Protein AF-A0A833U6E4-F1 (afdb_monomer)

Structure (mmCIF, N/CA/C/O backbone):
data_AF-A0A833U6E4-F1
#
_entry.id   AF-A0A833U6E4-F1
#
loop_
_atom_site.group_PDB
_atom_site.id
_atom_site.type_symbol
_atom_site.label_atom_id
_atom_site.label_alt_id
_atom_site.label_comp_id
_atom_site.label_asym_id
_atom_site.label_entity_id
_atom_site.label_seq_id
_atom_site.pdbx_PDB_ins_code
_atom_site.Cartn_x
_atom_site.Cartn_y
_atom_site.Cartn_z
_atom_site.occupancy
_atom_site.B_iso_or_equiv
_atom_site.auth_seq_id
_atom_site.auth_comp_id
_atom_site.auth_asym_id
_atom_site.auth_atom_id
_atom_site.pdbx_PDB_model_num
ATOM 1 N N . ARG A 1 1 ? 1.118 -4.358 -11.316 1.00 73.12 1 ARG A N 1
ATOM 2 C CA . ARG A 1 1 ? 1.622 -5.542 -12.058 1.00 73.12 1 ARG A CA 1
ATOM 3 C C . ARG A 1 1 ? 2.694 -5.065 -13.036 1.00 73.12 1 ARG A C 1
ATOM 5 O O . ARG A 1 1 ? 2.634 -3.906 -13.411 1.00 73.12 1 ARG A O 1
ATOM 12 N N . TYR A 1 2 ? 3.667 -5.895 -13.422 1.00 75.19 2 TYR A N 1
ATOM 13 C CA . TYR A 1 2 ? 4.813 -5.447 -14.240 1.00 75.19 2 TYR A CA 1
ATOM 14 C C . TYR A 1 2 ? 4.608 -5.545 -15.765 1.00 75.19 2 TYR A C 1
ATOM 16 O O . TYR A 1 2 ? 5.511 -5.176 -16.508 1.00 75.19 2 TYR A O 1
ATOM 24 N N . GLY A 1 3 ? 3.441 -6.004 -16.230 1.00 82.06 3 GLY A N 1
ATOM 25 C CA . GLY A 1 3 ? 3.120 -6.061 -17.658 1.00 82.06 3 GLY A CA 1
ATOM 26 C C . GLY A 1 3 ? 4.053 -6.984 -18.435 1.00 82.06 3 GLY A C 1
ATOM 27 O O . GLY A 1 3 ? 4.364 -8.082 -17.972 1.00 82.06 3 GLY A O 1
ATOM 28 N N . GLU A 1 4 ? 4.541 -6.511 -19.581 1.00 79.31 4 GLU A N 1
ATOM 29 C CA . GLU A 1 4 ? 5.473 -7.247 -20.454 1.00 79.31 4 GLU A CA 1
ATOM 30 C C . GLU A 1 4 ? 6.833 -7.536 -19.809 1.00 79.31 4 GLU A C 1
ATOM 32 O O . GLU A 1 4 ? 7.569 -8.404 -20.271 1.00 79.31 4 GLU A O 1
ATOM 37 N N . LEU A 1 5 ? 7.167 -6.853 -18.710 1.00 74.19 5 LEU A N 1
ATOM 38 C CA . LEU A 1 5 ? 8.418 -7.080 -17.985 1.00 74.19 5 LEU A CA 1
ATOM 39 C C . LEU A 1 5 ? 8.358 -8.309 -17.064 1.00 74.19 5 LEU A C 1
ATOM 41 O O . LEU A 1 5 ? 9.348 -8.663 -16.420 1.00 74.19 5 LEU A O 1
ATOM 45 N N . GLN A 1 6 ? 7.195 -8.955 -16.945 1.00 77.06 6 GLN A N 1
ATOM 46 C CA . GLN A 1 6 ? 7.030 -10.120 -16.090 1.00 77.06 6 GLN A CA 1
ATOM 47 C C . GLN A 1 6 ? 7.835 -11.315 -16.622 1.00 77.06 6 GLN A C 1
ATOM 49 O O . GLN A 1 6 ? 7.624 -11.786 -17.732 1.00 77.06 6 GLN A O 1
ATOM 54 N N . GLY A 1 7 ?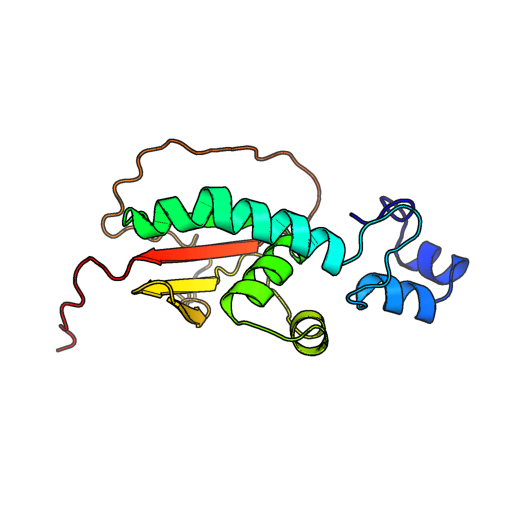 8.737 -11.842 -15.790 1.00 76.12 7 GLY A N 1
ATOM 55 C CA . GLY A 1 7 ? 9.553 -13.017 -16.119 1.00 76.12 7 GLY A CA 1
ATOM 56 C C . GLY A 1 7 ? 10.880 -12.707 -16.818 1.00 76.12 7 GLY A C 1
ATOM 57 O O . GLY A 1 7 ? 11.700 -13.611 -16.941 1.00 76.12 7 GLY A O 1
ATOM 58 N N . LEU A 1 8 ? 11.130 -11.452 -17.203 1.00 76.81 8 LEU A N 1
ATOM 59 C CA . LEU A 1 8 ? 12.409 -11.037 -17.780 1.00 76.81 8 LEU A CA 1
ATOM 60 C C . LEU A 1 8 ? 13.492 -10.862 -16.708 1.00 76.81 8 LEU A C 1
ATOM 62 O O . LEU A 1 8 ? 13.220 -10.462 -15.568 1.00 76.81 8 LEU A O 1
ATOM 66 N N . ASN A 1 9 ? 14.749 -11.125 -17.078 1.00 81.38 9 ASN A N 1
ATOM 67 C CA . ASN A 1 9 ? 15.877 -10.812 -16.212 1.00 81.38 9 ASN A CA 1
ATOM 68 C C . ASN A 1 9 ? 16.047 -9.285 -16.114 1.00 81.38 9 ASN A C 1
ATOM 70 O O . ASN A 1 9 ? 15.916 -8.551 -17.096 1.00 81.38 9 ASN A O 1
ATOM 74 N N . LYS A 1 10 ? 16.373 -8.797 -14.913 1.00 75.19 10 LYS A N 1
ATOM 75 C CA . LYS A 1 10 ? 16.614 -7.373 -14.643 1.00 75.19 10 LYS A CA 1
ATOM 76 C C . LYS A 1 10 ? 17.727 -6.796 -15.521 1.00 75.19 10 LYS A C 1
ATOM 78 O O . LYS A 1 10 ? 17.603 -5.651 -15.942 1.00 75.19 10 LYS A O 1
ATOM 83 N N . GLN A 1 11 ? 18.782 -7.571 -15.772 1.00 79.19 11 GLN A N 1
ATOM 84 C CA . GLN A 1 11 ? 19.912 -7.135 -16.587 1.00 79.19 11 GLN A CA 1
ATOM 85 C C . GLN A 1 11 ? 19.502 -7.021 -18.057 1.00 79.19 11 GLN A C 1
ATOM 87 O O . GLN A 1 11 ? 19.617 -5.948 -18.629 1.00 79.19 11 GLN A O 1
ATOM 92 N N . GLU A 1 12 ? 18.878 -8.064 -18.610 1.00 79.25 12 GLU A N 1
ATOM 93 C CA . GLU A 1 12 ? 18.373 -8.070 -19.993 1.00 79.25 12 GLU A CA 1
ATOM 94 C C . GLU A 1 12 ? 17.370 -6.940 -20.253 1.00 79.25 12 GLU A C 1
ATOM 96 O O . GLU A 1 12 ? 17.378 -6.308 -21.307 1.00 79.25 12 GLU A O 1
ATOM 101 N N . THR A 1 13 ? 16.512 -6.654 -19.272 1.00 81.12 13 THR A N 1
ATOM 102 C CA . THR A 1 13 ? 15.539 -5.561 -19.364 1.00 81.12 13 THR A CA 1
ATOM 103 C C . THR A 1 13 ? 16.237 -4.200 -19.392 1.00 81.12 13 THR A C 1
ATOM 105 O O . THR A 1 13 ? 15.858 -3.330 -20.173 1.00 81.12 13 THR A O 1
ATOM 108 N N . ALA A 1 14 ? 17.273 -4.011 -18.570 1.00 83.75 14 ALA A N 1
ATOM 109 C CA . ALA A 1 14 ? 18.058 -2.780 -18.553 1.00 83.75 14 ALA A CA 1
ATOM 110 C C . ALA A 1 14 ? 18.897 -2.602 -19.825 1.00 83.75 14 ALA A C 1
ATOM 112 O O . ALA A 1 14 ? 19.043 -1.476 -20.292 1.00 83.75 14 ALA A O 1
ATOM 113 N N . ASP A 1 15 ? 19.403 -3.693 -20.398 1.00 84.88 15 ASP A N 1
ATOM 114 C CA . ASP A 1 15 ? 20.162 -3.662 -21.648 1.00 84.88 15 ASP A CA 1
ATOM 115 C C . ASP A 1 15 ? 19.248 -3.338 -22.845 1.00 84.88 15 ASP A C 1
ATOM 117 O O . ASP A 1 15 ? 19.661 -2.637 -23.765 1.00 84.88 15 ASP A O 1
ATOM 121 N N . ARG A 1 16 ? 17.984 -3.792 -22.818 1.00 83.38 16 ARG A N 1
ATOM 122 C CA . ARG A 1 16 ? 17.001 -3.547 -23.889 1.00 83.38 16 ARG A CA 1
ATOM 123 C C . ARG A 1 16 ? 16.360 -2.158 -23.841 1.00 83.38 16 ARG A C 1
ATOM 125 O O . ARG A 1 16 ? 16.180 -1.549 -24.889 1.00 83.38 16 ARG A O 1
ATOM 132 N N . TYR A 1 17 ? 15.968 -1.689 -22.657 1.00 82.38 17 TYR A N 1
ATOM 133 C CA . TYR A 1 17 ? 15.182 -0.454 -22.499 1.00 82.38 17 TYR A CA 1
ATOM 134 C C . TYR A 1 17 ? 15.970 0.704 -21.874 1.00 82.38 17 TYR A C 1
ATOM 136 O O . TYR A 1 17 ? 15.468 1.820 -21.807 1.00 82.38 17 TYR A O 1
ATOM 144 N N . GLY A 1 18 ? 17.202 0.457 -21.426 1.00 87.31 18 GLY A N 1
ATOM 145 C CA . GLY A 1 18 ? 18.027 1.433 -20.723 1.00 87.31 18 GLY A CA 1
ATOM 146 C C . GLY A 1 18 ? 17.803 1.420 -19.208 1.00 87.31 18 GLY A C 1
ATOM 147 O O . GLY A 1 18 ? 16.696 1.227 -18.701 1.00 87.31 18 GLY A O 1
ATOM 148 N N . LYS A 1 19 ? 18.884 1.645 -18.451 1.00 85.62 19 LYS A N 1
ATOM 149 C CA . LYS A 1 19 ? 18.857 1.638 -16.977 1.00 85.62 19 LYS A CA 1
ATOM 150 C C . LYS A 1 19 ? 17.947 2.719 -16.395 1.00 85.62 19 LYS A C 1
ATOM 152 O O . LYS A 1 19 ? 17.269 2.449 -15.408 1.00 85.62 19 LYS A O 1
ATOM 157 N N . GLU A 1 20 ? 17.931 3.906 -16.995 1.00 84.88 20 GLU A N 1
ATOM 158 C CA . GLU A 1 20 ? 17.124 5.045 -16.538 1.00 84.88 20 GLU A CA 1
ATOM 159 C C . GLU A 1 20 ? 15.629 4.757 -16.690 1.00 84.88 20 GLU A C 1
ATOM 161 O O . GLU A 1 20 ? 14.888 4.835 -15.713 1.00 84.88 20 GLU A O 1
ATOM 166 N N . GLN A 1 21 ? 15.207 4.266 -17.857 1.00 84.50 21 GLN A N 1
ATOM 167 C CA . GLN A 1 21 ? 13.812 3.904 -18.107 1.00 84.50 21 GLN A CA 1
ATOM 168 C C . GLN A 1 21 ? 13.314 2.801 -17.161 1.00 84.50 21 GLN A C 1
ATOM 170 O O . GLN A 1 21 ? 12.216 2.879 -16.607 1.00 84.50 21 GLN A O 1
ATOM 175 N N . VAL A 1 22 ? 14.136 1.771 -16.931 1.00 83.44 22 VAL A N 1
ATOM 176 C CA . VAL A 1 22 ? 13.810 0.695 -15.982 1.00 83.44 22 VAL A CA 1
ATOM 177 C C . VAL A 1 22 ? 13.776 1.212 -14.545 1.00 83.44 22 VAL A C 1
ATOM 179 O O . VAL A 1 22 ? 12.994 0.714 -13.731 1.00 83.44 22 VAL A O 1
ATOM 182 N N . HIS A 1 23 ? 14.612 2.194 -14.209 1.00 82.81 23 HIS A N 1
ATOM 183 C CA . HIS A 1 23 ? 14.574 2.844 -12.906 1.00 82.81 23 HIS A CA 1
ATOM 184 C C . HIS A 1 23 ? 13.260 3.606 -12.712 1.00 82.81 23 HIS A C 1
ATOM 186 O O . HIS A 1 23 ? 12.595 3.395 -11.695 1.00 82.81 23 HIS A O 1
ATOM 192 N N . GLU A 1 24 ? 12.838 4.392 -13.704 1.00 83.81 24 GLU A N 1
ATOM 193 C CA . GLU A 1 24 ? 11.556 5.102 -13.692 1.00 83.81 24 GLU A CA 1
ATOM 194 C C . GLU A 1 24 ? 10.380 4.143 -13.521 1.00 83.81 24 GLU A C 1
ATOM 196 O O . GLU A 1 24 ? 9.606 4.300 -12.584 1.00 83.81 24 GLU A O 1
ATOM 201 N N . TRP A 1 25 ? 10.284 3.067 -14.306 1.00 82.94 25 TRP A N 1
ATOM 202 C CA . TRP A 1 25 ? 9.191 2.093 -14.153 1.00 82.94 25 TRP A CA 1
ATOM 203 C C . TRP A 1 25 ? 9.145 1.410 -12.781 1.00 82.94 25 TRP A C 1
ATOM 205 O O . TRP A 1 25 ? 8.110 0.884 -12.371 1.00 82.94 25 TRP A O 1
ATOM 215 N N . ARG A 1 26 ? 10.272 1.358 -12.062 1.00 79.12 26 ARG A N 1
ATOM 216 C CA . ARG A 1 26 ? 10.362 0.706 -10.747 1.00 79.12 26 ARG A CA 1
ATOM 217 C C . ARG A 1 26 ? 10.173 1.659 -9.577 1.00 79.12 26 ARG A C 1
ATOM 219 O O . ARG A 1 26 ? 9.911 1.176 -8.471 1.00 79.12 26 ARG A O 1
ATOM 226 N N . ARG A 1 27 ? 10.380 2.958 -9.785 1.00 80.75 27 ARG A N 1
ATOM 227 C CA . ARG A 1 27 ? 10.416 3.969 -8.721 1.00 80.75 27 ARG A CA 1
ATOM 228 C C . ARG A 1 27 ? 9.486 5.150 -8.970 1.00 80.75 27 ARG A C 1
ATOM 230 O O . ARG A 1 27 ? 9.331 5.945 -8.060 1.00 80.75 27 ARG A O 1
ATOM 237 N N . SER A 1 28 ? 8.848 5.252 -10.128 1.00 84.75 28 SER A N 1
ATOM 238 C CA . SER A 1 28 ? 7.819 6.253 -10.384 1.00 84.75 28 SER A CA 1
ATOM 239 C C . SER A 1 28 ? 6.493 5.874 -9.717 1.00 84.75 28 SER A C 1
ATOM 241 O O . SER A 1 28 ? 6.190 4.696 -9.495 1.00 84.75 28 SER A O 1
ATOM 243 N N . TYR A 1 29 ? 5.711 6.894 -9.372 1.00 85.75 29 TYR A N 1
ATOM 244 C CA . TYR A 1 29 ? 4.377 6.742 -8.804 1.00 85.75 29 TYR A CA 1
ATOM 245 C C . TYR A 1 29 ? 3.332 6.461 -9.892 1.00 85.75 29 TYR A C 1
ATOM 247 O O . TYR A 1 29 ? 2.497 5.567 -9.743 1.00 85.75 29 TYR A O 1
ATOM 255 N N . ASP A 1 30 ? 3.410 7.199 -10.992 1.00 88.31 30 ASP A N 1
ATOM 256 C CA . ASP A 1 30 ? 2.388 7.319 -12.028 1.00 88.31 30 ASP A CA 1
ATOM 257 C C . ASP A 1 30 ? 2.812 6.709 -13.367 1.00 88.31 30 ASP A C 1
ATOM 259 O O . ASP A 1 30 ? 1.944 6.313 -14.137 1.00 88.31 30 ASP A O 1
ATOM 263 N N . ILE A 1 31 ? 4.112 6.533 -13.626 1.00 85.69 31 ILE A N 1
ATOM 264 C CA . ILE A 1 31 ? 4.605 5.963 -14.889 1.00 85.69 31 ILE A CA 1
ATOM 265 C C . ILE A 1 31 ? 4.564 4.425 -14.828 1.00 85.69 31 ILE A C 1
ATOM 267 O O . ILE A 1 31 ? 5.350 3.815 -14.092 1.00 85.69 31 ILE A O 1
ATOM 271 N N . PRO A 1 32 ? 3.681 3.757 -15.596 1.00 86.44 32 PRO A N 1
ATOM 272 C CA . PRO A 1 32 ? 3.630 2.305 -15.630 1.00 86.44 32 PRO A CA 1
ATOM 273 C C . PRO A 1 32 ? 4.713 1.736 -16.564 1.00 86.44 32 PRO A C 1
ATOM 275 O O . PRO A 1 32 ? 5.088 2.375 -17.550 1.00 86.44 32 PRO A O 1
ATOM 278 N N . PRO A 1 33 ? 5.182 0.499 -16.326 1.00 85.69 33 PRO A N 1
ATOM 279 C CA . PRO A 1 33 ? 5.877 -0.254 -17.363 1.00 85.69 33 PRO A CA 1
ATOM 280 C C . PRO A 1 33 ? 4.919 -0.614 -18.518 1.00 85.69 33 PRO A C 1
ATOM 282 O O . PRO A 1 33 ? 3.699 -0.620 -18.316 1.00 85.69 33 PRO A O 1
ATOM 285 N N . PRO A 1 34 ? 5.436 -0.973 -19.710 1.00 84.50 34 PRO A N 1
ATOM 286 C CA . PRO A 1 34 ? 4.614 -1.352 -20.858 1.00 84.50 34 PRO A CA 1
ATOM 287 C C . PRO A 1 34 ? 3.612 -2.460 -20.510 1.00 84.50 34 PRO A C 1
ATOM 289 O O . PRO A 1 34 ? 3.983 -3.513 -19.978 1.00 84.50 34 PRO A O 1
ATOM 292 N N . ASN A 1 35 ? 2.327 -2.199 -20.775 1.00 85.38 35 ASN A N 1
ATOM 293 C CA . ASN A 1 35 ? 1.198 -3.080 -20.445 1.00 85.38 35 ASN A CA 1
ATOM 294 C C . ASN A 1 35 ? 1.120 -3.496 -18.959 1.00 85.38 35 ASN A C 1
ATOM 296 O O . ASN A 1 35 ? 0.566 -4.544 -18.618 1.00 85.38 35 ASN A O 1
ATOM 300 N N . GLY A 1 36 ? 1.700 -2.698 -18.058 1.00 86.00 36 GLY A N 1
ATOM 301 C CA . GLY A 1 36 ? 1.671 -2.912 -16.615 1.00 86.00 36 GLY A CA 1
ATOM 302 C C . GLY A 1 36 ? 0.779 -1.924 -15.867 1.00 86.00 36 GLY A C 1
ATOM 303 O O . GLY A 1 36 ? -0.024 -1.205 -16.448 1.00 86.00 36 GLY A O 1
ATOM 304 N N . GLU A 1 37 ? 0.927 -1.901 -14.543 1.00 85.81 37 GLU A N 1
ATOM 305 C CA . GLU A 1 37 ? 0.297 -0.893 -13.681 1.00 85.81 37 GLU A CA 1
ATOM 306 C C . GLU A 1 37 ? 1.371 -0.071 -12.976 1.00 85.81 37 GLU A C 1
ATOM 308 O O . GLU A 1 37 ? 2.360 -0.632 -12.486 1.00 85.81 37 GLU A O 1
ATOM 313 N N . SER A 1 38 ? 1.095 1.221 -12.826 1.00 90.12 38 SER A N 1
ATOM 314 C CA . SER A 1 38 ? 1.818 2.125 -11.936 1.00 90.12 38 SER A CA 1
ATOM 315 C C . SER A 1 38 ? 1.433 1.894 -10.465 1.00 90.12 38 SER A C 1
ATOM 317 O O . SER A 1 38 ? 0.543 1.093 -10.135 1.00 90.12 38 SER A O 1
ATOM 319 N N . LEU A 1 39 ? 2.119 2.583 -9.549 1.00 88.00 39 LEU A N 1
ATOM 320 C CA . LEU A 1 39 ? 1.760 2.558 -8.131 1.00 88.00 39 LEU A CA 1
ATOM 321 C C . LEU A 1 39 ? 0.417 3.260 -7.884 1.00 88.00 39 LEU A C 1
ATOM 323 O O . LEU A 1 39 ? -0.345 2.799 -7.039 1.00 88.00 39 LEU A O 1
ATOM 327 N N . GLU A 1 40 ? 0.100 4.303 -8.650 1.00 90.94 40 GLU A N 1
ATOM 328 C CA . GLU A 1 40 ? -1.185 5.005 -8.612 1.00 90.94 40 GLU A CA 1
ATOM 329 C C . GLU A 1 40 ? -2.365 4.073 -8.928 1.00 90.94 40 GLU A C 1
ATOM 331 O O . GLU A 1 40 ? -3.297 3.956 -8.130 1.00 90.94 40 GLU A O 1
ATOM 336 N N . MET A 1 41 ? -2.303 3.334 -10.042 1.00 89.56 41 MET A N 1
ATOM 337 C CA . MET A 1 41 ? -3.351 2.371 -10.418 1.00 89.56 41 MET A CA 1
ATOM 338 C C . MET A 1 41 ? -3.515 1.282 -9.349 1.00 89.56 41 MET A C 1
ATOM 340 O O . MET A 1 41 ? -4.626 0.909 -8.967 1.00 89.56 41 MET A O 1
ATOM 344 N N . CYS A 1 42 ? -2.389 0.799 -8.811 1.00 89.75 42 CYS A N 1
ATOM 345 C CA . CYS A 1 42 ? -2.389 -0.131 -7.687 1.00 89.75 42 CYS A CA 1
ATOM 346 C C . CYS A 1 42 ? -3.055 0.484 -6.446 1.00 89.75 42 CYS A C 1
ATOM 348 O O . CYS A 1 42 ? -3.800 -0.212 -5.751 1.00 89.75 42 CYS A O 1
ATOM 350 N N . ALA A 1 43 ? -2.822 1.773 -6.186 1.00 90.62 43 ALA A N 1
ATOM 351 C CA . ALA A 1 43 ? -3.387 2.475 -5.048 1.00 90.62 43 ALA A CA 1
ATOM 352 C C . ALA A 1 43 ? -4.898 2.616 -5.138 1.00 90.62 43 ALA A C 1
ATOM 354 O O . ALA A 1 43 ? -5.577 2.295 -4.166 1.00 90.62 43 ALA A O 1
ATOM 355 N N . GLN A 1 44 ? -5.428 2.972 -6.307 1.00 90.62 44 GLN A N 1
ATOM 356 C CA . GLN A 1 44 ? -6.870 3.073 -6.528 1.00 90.62 44 GLN A CA 1
ATOM 357 C C . GLN A 1 44 ? -7.595 1.780 -6.124 1.00 90.62 44 GLN A C 1
ATOM 359 O O . GLN A 1 44 ? -8.506 1.813 -5.298 1.00 90.62 44 GLN A O 1
ATOM 364 N N . ARG A 1 45 ? -7.141 0.618 -6.618 1.00 93.06 45 ARG A N 1
ATOM 365 C CA . ARG A 1 45 ? -7.774 -0.672 -6.288 1.00 93.06 45 ARG A CA 1
ATOM 366 C C . ARG A 1 45 ? -7.505 -1.145 -4.858 1.00 93.06 45 ARG A C 1
ATOM 368 O O . ARG A 1 45 ? -8.393 -1.713 -4.228 1.00 93.06 45 ARG A O 1
ATOM 375 N N . ALA A 1 46 ? -6.287 -0.953 -4.345 1.00 91.56 46 ALA A N 1
ATOM 376 C CA . ALA A 1 46 ? -5.911 -1.447 -3.021 1.00 91.56 46 ALA A CA 1
ATOM 377 C C . ALA A 1 46 ? -6.613 -0.657 -1.912 1.00 91.56 46 ALA A C 1
ATOM 379 O O . ALA A 1 46 ? -7.104 -1.253 -0.956 1.00 91.56 46 ALA A O 1
ATOM 380 N N . VAL A 1 47 ? -6.699 0.667 -2.064 1.00 93.19 47 VAL A N 1
ATOM 381 C CA . VAL A 1 47 ? -7.368 1.550 -1.102 1.00 93.19 47 VAL A CA 1
ATOM 382 C C . VAL A 1 47 ? -8.882 1.371 -1.155 1.00 93.19 47 VAL A C 1
ATOM 384 O O . VAL A 1 47 ? -9.504 1.328 -0.099 1.00 93.19 47 VAL A O 1
ATOM 387 N N . ALA A 1 48 ? -9.476 1.202 -2.342 1.00 93.38 48 ALA A N 1
ATOM 388 C CA . ALA A 1 48 ? -10.903 0.888 -2.456 1.00 93.38 48 ALA A CA 1
ATOM 389 C C . ALA A 1 48 ? -11.249 -0.407 -1.703 1.00 93.38 48 ALA A C 1
ATOM 391 O O . ALA A 1 48 ? -12.089 -0.399 -0.810 1.00 93.38 48 ALA A O 1
ATOM 392 N N . TYR A 1 49 ? -10.509 -1.492 -1.962 1.00 92.50 49 TYR A N 1
ATOM 393 C CA . TYR A 1 49 ? -10.707 -2.753 -1.243 1.00 92.50 49 TYR A CA 1
ATOM 394 C C . TYR A 1 49 ? -10.514 -2.601 0.273 1.00 92.50 49 TYR A C 1
ATOM 396 O O . TYR A 1 49 ? -11.279 -3.158 1.059 1.00 92.50 49 TYR A O 1
ATOM 404 N N . PHE A 1 50 ? -9.502 -1.839 0.699 1.00 93.31 50 PHE A N 1
ATOM 405 C CA . PHE A 1 50 ? -9.254 -1.576 2.114 1.00 93.31 50 PHE A CA 1
ATOM 406 C C . PHE A 1 50 ? -10.447 -0.878 2.785 1.00 93.31 50 PHE A C 1
ATOM 408 O O . PHE A 1 50 ? -10.921 -1.340 3.822 1.00 93.31 50 PHE A O 1
ATOM 415 N N . LYS A 1 51 ? -10.966 0.189 2.174 1.00 93.69 51 LYS A N 1
ATOM 416 C CA . LYS A 1 51 ? -12.127 0.933 2.679 1.00 93.69 51 LYS A CA 1
ATOM 417 C C . LYS A 1 51 ? -13.395 0.092 2.715 1.00 93.69 51 LYS A C 1
ATOM 419 O O . LYS A 1 51 ? -14.125 0.142 3.695 1.00 93.69 51 LYS A O 1
ATOM 424 N N . ASP A 1 52 ? -13.632 -0.706 1.681 1.00 94.50 52 ASP A N 1
ATOM 425 C CA . ASP A 1 52 ? -14.887 -1.447 1.553 1.00 94.50 52 ASP A CA 1
ATOM 426 C C . ASP A 1 52 ? -14.914 -2.709 2.422 1.00 94.50 52 ASP A C 1
ATOM 428 O O . ASP A 1 52 ? -15.976 -3.122 2.884 1.00 94.50 52 ASP A O 1
ATOM 432 N N . GLN A 1 53 ? -13.759 -3.351 2.632 1.00 92.31 53 GLN A N 1
ATOM 433 C CA . GLN A 1 53 ? -13.691 -4.670 3.268 1.00 92.31 53 GLN A CA 1
ATOM 434 C C . GLN A 1 53 ? -12.980 -4.665 4.619 1.00 92.31 53 GLN A C 1
ATOM 436 O O . GLN A 1 53 ? -13.329 -5.470 5.480 1.00 92.31 53 GLN A O 1
ATOM 441 N N . ILE A 1 54 ? -11.979 -3.806 4.828 1.00 90.06 54 ILE A N 1
ATOM 442 C CA . ILE A 1 54 ? -11.135 -3.837 6.032 1.00 90.06 54 ILE A CA 1
ATOM 443 C C . ILE A 1 54 ? -11.600 -2.815 7.069 1.00 90.06 54 ILE A C 1
ATOM 445 O O . ILE A 1 54 ? -11.787 -3.182 8.228 1.00 90.06 54 ILE A O 1
ATOM 449 N N . GLU A 1 55 ? -11.851 -1.565 6.674 1.00 91.00 55 GLU A N 1
ATOM 450 C CA . GLU A 1 55 ? -12.315 -0.527 7.609 1.00 91.00 55 GLU A CA 1
ATOM 451 C C . GLU A 1 55 ? -13.600 -0.905 8.368 1.00 91.00 55 GLU A C 1
ATOM 453 O O . GLU A 1 55 ? -13.620 -0.725 9.588 1.00 91.00 55 GLU A O 1
ATOM 458 N N . PRO A 1 56 ? -14.637 -1.512 7.749 1.00 93.00 56 PRO A N 1
ATOM 459 C CA . PRO A 1 56 ? -15.837 -1.923 8.476 1.00 93.00 56 PRO A CA 1
ATOM 460 C C . PRO A 1 56 ? -15.549 -2.991 9.534 1.00 93.00 56 PRO A C 1
ATOM 462 O O . PRO A 1 56 ? -16.187 -3.019 10.586 1.00 93.00 56 PRO A O 1
ATOM 465 N N . GLN A 1 57 ? -14.560 -3.859 9.292 1.00 88.69 57 GLN A N 1
ATOM 466 C CA . GLN A 1 57 ? -14.145 -4.862 10.272 1.00 88.69 57 GLN A CA 1
ATOM 467 C C . GLN A 1 57 ? -13.458 -4.209 11.475 1.00 88.69 57 GLN A C 1
ATOM 469 O O . GLN A 1 57 ? -13.772 -4.566 12.612 1.00 88.69 57 GLN A O 1
ATOM 474 N N . LEU A 1 58 ? -12.597 -3.218 11.241 1.00 87.31 58 LEU A N 1
ATOM 475 C CA . LEU A 1 58 ? -11.956 -2.446 12.310 1.00 87.31 58 LEU A CA 1
ATOM 476 C C . LEU A 1 58 ? -12.981 -1.649 13.119 1.00 87.31 58 LEU A C 1
ATOM 478 O O . LEU A 1 58 ? -12.954 -1.683 14.344 1.00 87.31 58 LEU A O 1
ATOM 482 N N . LEU A 1 59 ? -13.945 -1.012 12.448 1.00 88.44 59 LEU A N 1
ATOM 483 C CA . LEU A 1 59 ? -15.060 -0.314 13.096 1.00 88.44 59 LEU A CA 1
ATOM 484 C C . LEU A 1 59 ? -15.936 -1.258 13.936 1.00 88.44 59 LEU A C 1
ATOM 486 O O . LEU A 1 59 ? -16.509 -0.835 14.935 1.00 88.44 59 LEU A O 1
ATOM 490 N N . SER A 1 60 ? -16.011 -2.543 13.572 1.00 88.31 60 SER A N 1
ATOM 491 C CA . SER A 1 60 ? -16.680 -3.581 14.372 1.00 88.31 60 SER A CA 1
ATOM 492 C C . SER A 1 60 ? -15.843 -4.113 15.551 1.00 88.31 60 SER A C 1
ATOM 494 O O . SER A 1 60 ? -16.266 -5.054 16.224 1.00 88.31 60 SER A O 1
ATOM 496 N N . GLY A 1 61 ? -14.659 -3.541 15.798 1.00 83.75 61 GLY A N 1
ATOM 497 C CA . GLY A 1 61 ? -13.754 -3.922 16.887 1.00 83.75 61 GLY A CA 1
ATOM 498 C C . GLY A 1 61 ? -12.949 -5.199 16.626 1.00 83.75 61 GLY A C 1
ATOM 499 O O . GLY A 1 61 ? -12.509 -5.855 17.573 1.00 83.75 61 GLY A O 1
ATOM 500 N N . LYS A 1 62 ? -12.793 -5.611 15.359 1.00 82.19 62 LYS A N 1
ATOM 501 C CA . LYS A 1 62 ? -11.958 -6.765 14.988 1.00 82.19 62 LYS A CA 1
ATOM 502 C C . LYS A 1 62 ? -10.520 -6.334 14.740 1.00 82.19 62 LYS A C 1
ATOM 504 O O . LYS A 1 62 ? -10.273 -5.292 14.144 1.00 82.19 62 LYS A O 1
ATOM 509 N N . ASN A 1 63 ? -9.588 -7.214 15.087 1.00 83.12 63 ASN A N 1
ATOM 510 C CA . ASN A 1 63 ? -8.187 -7.083 14.705 1.00 83.12 63 ASN A CA 1
ATOM 511 C C . ASN A 1 63 ? -7.960 -7.749 13.345 1.00 83.12 63 ASN A C 1
ATOM 513 O O . ASN A 1 63 ? -8.450 -8.855 13.106 1.00 83.12 63 ASN A O 1
ATOM 517 N N . VAL A 1 64 ? -7.217 -7.086 12.459 1.00 85.56 64 VAL A N 1
ATOM 518 C CA . VAL A 1 64 ? -7.009 -7.536 11.078 1.00 85.56 64 VAL A CA 1
ATOM 519 C C . VAL A 1 64 ? -5.519 -7.668 10.781 1.00 85.56 64 VAL A C 1
ATOM 521 O O . VAL A 1 64 ? -4.737 -6.753 11.026 1.00 85.56 64 VAL A O 1
ATOM 524 N N . MET A 1 65 ? -5.131 -8.803 10.202 1.00 87.06 65 MET A N 1
ATOM 525 C CA . MET A 1 65 ? -3.800 -9.019 9.638 1.00 87.06 65 MET A CA 1
ATOM 526 C C . MET A 1 65 ? -3.891 -9.021 8.113 1.00 87.06 65 MET A C 1
ATOM 528 O O . MET A 1 65 ? -4.647 -9.796 7.532 1.00 87.06 65 MET A O 1
ATOM 532 N N . ILE A 1 66 ? -3.104 -8.169 7.463 1.00 86.12 66 ILE A N 1
ATOM 533 C CA . ILE A 1 66 ? -3.008 -8.071 6.007 1.00 86.12 66 ILE A CA 1
ATOM 534 C C . ILE A 1 66 ? -1.664 -8.650 5.578 1.00 86.12 66 ILE A C 1
ATOM 536 O O . ILE A 1 66 ? -0.611 -8.111 5.921 1.00 86.12 66 ILE A O 1
ATOM 540 N N . ALA A 1 67 ? -1.702 -9.728 4.799 1.00 87.38 67 ALA A N 1
ATOM 541 C CA . ALA A 1 67 ? -0.541 -10.285 4.115 1.00 87.38 67 ALA A CA 1
ATOM 542 C C . ALA A 1 67 ? -0.648 -9.971 2.619 1.00 87.38 67 ALA A C 1
ATOM 544 O O . ALA A 1 67 ? -1.613 -10.364 1.966 1.00 87.38 67 ALA A O 1
ATOM 545 N N . ALA A 1 68 ? 0.313 -9.226 2.074 1.00 87.00 68 ALA A N 1
ATOM 546 C CA . ALA A 1 68 ? 0.254 -8.763 0.689 1.00 87.00 68 ALA A CA 1
ATOM 547 C C . ALA A 1 68 ? 1.648 -8.457 0.118 1.00 87.00 68 ALA A C 1
ATOM 549 O O . ALA A 1 68 ? 2.679 -8.668 0.756 1.00 87.00 68 ALA A O 1
ATOM 550 N N . HIS A 1 69 ? 1.683 -7.964 -1.119 1.00 85.62 69 HIS A N 1
ATOM 551 C CA . HIS A 1 69 ? 2.912 -7.564 -1.803 1.00 85.62 69 HIS A CA 1
ATOM 552 C C . HIS A 1 69 ? 3.257 -6.090 -1.571 1.00 85.62 69 HIS A C 1
ATOM 554 O O . HIS A 1 69 ? 2.399 -5.282 -1.212 1.00 85.62 69 HIS A O 1
ATOM 560 N N . GLY A 1 70 ? 4.513 -5.734 -1.857 1.00 85.50 70 GLY A N 1
ATOM 561 C CA . GLY A 1 70 ? 5.075 -4.413 -1.569 1.00 85.50 70 GLY A CA 1
ATOM 562 C C . GLY A 1 70 ? 4.258 -3.244 -2.123 1.00 85.50 70 GLY A C 1
ATOM 563 O O . GLY A 1 70 ? 3.930 -2.344 -1.365 1.00 85.50 70 GLY A O 1
ATOM 564 N N . ASN A 1 71 ? 3.862 -3.261 -3.401 1.00 87.75 71 ASN A N 1
ATOM 565 C CA . ASN A 1 71 ? 3.107 -2.136 -3.977 1.00 87.75 71 ASN A CA 1
ATOM 566 C C . ASN A 1 71 ? 1.709 -1.994 -3.367 1.00 87.75 71 ASN A C 1
ATOM 568 O O . ASN A 1 71 ? 1.322 -0.886 -3.026 1.00 87.75 71 ASN A O 1
ATOM 572 N N . SER A 1 72 ? 0.987 -3.098 -3.151 1.00 89.81 72 SER A N 1
ATOM 573 C CA . SER A 1 72 ? -0.325 -3.046 -2.495 1.00 89.81 72 SER A CA 1
ATOM 574 C C . SER A 1 72 ? -0.218 -2.504 -1.067 1.00 89.81 72 SER A C 1
ATOM 576 O O . SER A 1 72 ? -1.039 -1.691 -0.658 1.00 89.81 72 SER A O 1
ATOM 578 N N . LEU A 1 73 ? 0.806 -2.911 -0.310 1.00 90.25 73 LEU A N 1
ATOM 579 C CA . LEU A 1 73 ? 1.003 -2.414 1.053 1.00 90.25 73 LEU A CA 1
ATOM 580 C C . LEU A 1 73 ? 1.501 -0.978 1.093 1.00 90.25 73 LEU A C 1
ATOM 582 O O . LEU A 1 73 ? 1.016 -0.221 1.919 1.00 90.25 73 LEU A O 1
ATOM 586 N N . ARG A 1 74 ? 2.390 -0.571 0.184 1.00 91.44 74 ARG A N 1
ATOM 587 C CA . ARG A 1 74 ? 2.769 0.839 0.022 1.00 91.44 74 ARG A CA 1
ATOM 588 C C . ARG A 1 74 ? 1.553 1.706 -0.266 1.00 91.44 74 ARG A C 1
ATOM 590 O O . ARG A 1 74 ? 1.413 2.749 0.352 1.00 91.44 74 ARG A O 1
ATOM 597 N N . SER A 1 75 ? 0.664 1.257 -1.149 1.00 92.38 75 SER A N 1
ATOM 598 C CA . SER A 1 75 ? -0.589 1.950 -1.439 1.00 92.38 75 SER A CA 1
ATOM 599 C C . SER A 1 75 ? -1.484 2.096 -0.208 1.00 92.38 75 SER A C 1
ATOM 601 O O . SER A 1 75 ? -2.032 3.169 0.025 1.00 92.38 75 SER A O 1
ATOM 603 N N . ILE A 1 76 ? -1.619 1.036 0.595 1.00 93.44 76 ILE A N 1
ATOM 604 C CA . ILE A 1 76 ? -2.394 1.095 1.839 1.00 93.44 76 ILE A CA 1
ATOM 605 C C . ILE A 1 76 ? -1.710 2.043 2.830 1.00 93.44 76 ILE A C 1
ATOM 607 O O . ILE A 1 76 ? -2.357 2.953 3.324 1.00 93.44 76 ILE A O 1
ATOM 611 N N . ILE A 1 77 ? -0.402 1.907 3.065 1.00 93.00 77 ILE A N 1
ATOM 612 C CA . ILE A 1 77 ? 0.369 2.780 3.968 1.00 93.00 77 ILE A CA 1
ATOM 613 C C . ILE A 1 77 ? 0.264 4.244 3.542 1.00 93.00 77 ILE A C 1
ATOM 615 O O . ILE A 1 77 ? 0.039 5.102 4.387 1.00 93.00 77 ILE A O 1
ATOM 619 N N . MET A 1 78 ? 0.360 4.529 2.243 1.00 93.31 78 MET A N 1
ATOM 620 C CA . MET A 1 78 ? 0.173 5.871 1.697 1.00 93.31 78 MET A CA 1
ATOM 621 C C . MET A 1 78 ? -1.181 6.455 2.100 1.00 93.31 78 MET A C 1
ATOM 623 O O . MET A 1 78 ? -1.250 7.613 2.494 1.00 93.31 78 MET A O 1
ATOM 627 N N . TYR A 1 79 ? -2.244 5.653 2.051 1.00 94.06 79 TYR A N 1
ATOM 628 C CA . TYR A 1 79 ? -3.569 6.066 2.497 1.00 94.06 79 TYR A CA 1
ATOM 629 C C . TYR A 1 79 ? -3.656 6.253 4.024 1.00 94.06 79 TYR A C 1
ATOM 631 O O . TYR A 1 79 ? -4.196 7.264 4.472 1.00 94.06 79 TYR A O 1
ATOM 639 N N . LEU A 1 80 ? -3.098 5.331 4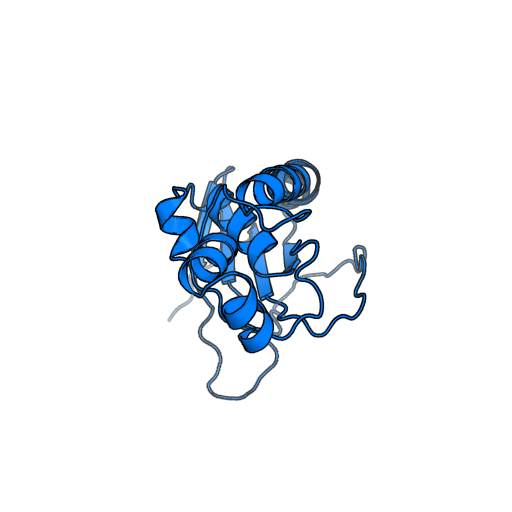.820 1.00 93.50 80 LEU A N 1
ATOM 640 C CA . LEU A 1 80 ? -3.155 5.389 6.290 1.00 93.50 80 LEU A CA 1
ATOM 641 C C . LEU A 1 80 ? -2.355 6.566 6.865 1.00 93.50 80 LEU A C 1
ATOM 643 O O . LEU A 1 80 ? -2.863 7.305 7.707 1.00 93.50 80 LEU A O 1
ATOM 647 N N . ASP A 1 81 ? -1.123 6.746 6.387 1.00 93.25 81 ASP A N 1
ATOM 648 C CA . ASP A 1 81 ? -0.187 7.783 6.840 1.00 93.25 81 ASP A CA 1
ATOM 649 C C . ASP A 1 81 ? -0.361 9.104 6.060 1.00 93.25 81 ASP A C 1
ATOM 651 O O . ASP A 1 81 ? 0.307 10.089 6.365 1.00 93.25 81 ASP A O 1
ATOM 655 N N . LYS A 1 82 ? -1.270 9.146 5.071 1.00 93.56 82 LYS A N 1
ATOM 656 C CA . LYS A 1 82 ? -1.511 10.290 4.168 1.00 93.56 82 LYS A CA 1
ATOM 657 C C . LYS A 1 82 ? -0.237 10.782 3.466 1.00 93.56 82 LYS A C 1
ATOM 659 O O . LYS A 1 82 ? -0.016 11.985 3.345 1.00 93.56 82 LYS A O 1
ATOM 664 N N . LEU A 1 83 ? 0.588 9.841 3.012 1.00 93.25 83 LEU A N 1
ATOM 665 C CA . LEU A 1 83 ? 1.859 10.135 2.352 1.00 93.25 83 LEU A CA 1
ATOM 666 C C . LEU A 1 83 ? 1.643 10.750 0.967 1.00 93.25 83 LEU A C 1
ATOM 668 O O . LEU A 1 83 ? 0.718 10.389 0.235 1.00 93.25 83 LEU A O 1
ATOM 672 N N . THR A 1 84 ? 2.561 11.627 0.584 1.00 93.62 84 THR A N 1
ATOM 673 C CA . THR A 1 84 ? 2.701 12.141 -0.781 1.00 93.62 84 THR A CA 1
ATOM 674 C C . THR A 1 84 ? 3.266 11.077 -1.730 1.00 93.62 84 THR A C 1
ATOM 676 O O . THR A 1 84 ? 3.812 10.051 -1.305 1.00 93.62 84 THR A O 1
ATOM 679 N N . SER A 1 85 ? 3.166 11.314 -3.043 1.00 89.81 85 SER A N 1
ATOM 680 C CA . SER A 1 85 ? 3.740 10.417 -4.056 1.00 89.81 85 SER A CA 1
ATOM 681 C C . SER A 1 85 ? 5.261 10.282 -3.909 1.00 89.81 85 SER A C 1
ATOM 683 O O . SER A 1 85 ? 5.801 9.198 -4.108 1.00 89.81 85 SER A O 1
ATOM 685 N N . GLN A 1 86 ? 5.961 11.334 -3.481 1.00 89.12 86 GLN A N 1
ATOM 686 C CA . GLN A 1 86 ? 7.405 11.303 -3.242 1.00 89.12 86 GLN A CA 1
ATOM 687 C C . GLN A 1 86 ? 7.770 10.472 -2.002 1.00 89.12 86 GLN A C 1
ATOM 689 O O . GLN A 1 86 ? 8.715 9.683 -2.041 1.00 89.12 86 GLN A O 1
ATOM 694 N N . GLU A 1 87 ? 7.007 10.599 -0.915 1.00 91.44 87 GLU A N 1
ATOM 695 C CA . GLU A 1 87 ? 7.239 9.846 0.326 1.00 91.44 87 GLU A CA 1
ATOM 696 C C . GLU A 1 87 ? 6.954 8.347 0.166 1.00 91.44 87 GLU A C 1
ATOM 698 O O . GLU A 1 87 ? 7.677 7.509 0.705 1.00 91.44 87 GLU A O 1
ATOM 703 N N . VAL A 1 88 ? 5.932 7.963 -0.606 1.00 89.25 88 VAL A N 1
ATOM 704 C CA . VAL A 1 88 ? 5.645 6.535 -0.828 1.00 89.25 88 VAL A CA 1
ATOM 705 C C . VAL A 1 88 ? 6.701 5.859 -1.715 1.00 89.25 88 VAL A C 1
ATOM 707 O O . VAL A 1 88 ? 6.967 4.665 -1.557 1.00 89.25 88 VAL A O 1
ATOM 710 N N . ILE A 1 89 ? 7.344 6.601 -2.623 1.00 87.50 89 ILE A N 1
ATOM 711 C CA . ILE A 1 89 ? 8.436 6.083 -3.463 1.00 87.50 89 ILE A CA 1
ATOM 712 C C . ILE A 1 89 ? 9.663 5.735 -2.613 1.00 87.50 89 ILE A C 1
ATOM 714 O O . ILE A 1 89 ? 10.318 4.711 -2.856 1.00 87.50 89 ILE A O 1
ATOM 718 N N . SER A 1 90 ? 9.972 6.565 -1.613 1.00 87.31 90 SER A N 1
ATOM 719 C CA . SER A 1 90 ? 11.093 6.343 -0.695 1.00 87.31 90 SER A CA 1
ATOM 720 C C . SER A 1 90 ? 10.787 5.304 0.388 1.00 87.31 90 SER A C 1
ATOM 722 O O . SER A 1 90 ? 11.716 4.786 1.003 1.00 87.31 90 SER A O 1
ATOM 724 N N . LEU A 1 91 ? 9.518 4.925 0.578 1.00 87.44 91 LEU A N 1
ATOM 725 C CA . LEU A 1 91 ? 9.117 3.921 1.557 1.00 87.44 91 LEU A CA 1
ATOM 726 C C . LEU A 1 91 ? 9.684 2.529 1.223 1.00 87.44 91 LEU A C 1
ATOM 728 O O . LEU A 1 91 ? 9.290 1.854 0.259 1.00 87.44 91 LEU A O 1
ATOM 732 N N . GLU A 1 92 ? 10.576 2.053 2.083 1.00 85.38 92 GLU A N 1
ATOM 733 C CA . GLU A 1 92 ? 11.109 0.696 2.039 1.00 85.38 92 GLU A CA 1
ATOM 734 C C . GLU A 1 92 ? 10.364 -0.206 3.020 1.00 85.38 92 GLU A C 1
ATOM 736 O O . GLU A 1 92 ? 10.151 0.130 4.184 1.00 85.38 92 GLU A O 1
ATOM 741 N N . LEU A 1 93 ? 9.934 -1.361 2.518 1.00 82.88 93 LEU A N 1
ATOM 742 C CA . LEU A 1 93 ? 9.302 -2.394 3.322 1.00 82.88 93 LEU A CA 1
ATOM 743 C C . LEU A 1 93 ? 10.281 -3.556 3.427 1.00 82.88 93 LEU A C 1
ATOM 745 O O . LEU A 1 93 ? 10.833 -3.992 2.414 1.00 82.88 93 LEU A O 1
ATOM 749 N N . SER A 1 94 ? 10.459 -4.068 4.642 1.00 81.19 94 SER A N 1
ATOM 750 C CA . SER A 1 94 ? 11.267 -5.256 4.913 1.00 81.19 94 SER A CA 1
ATOM 751 C C . SER A 1 94 ? 10.392 -6.503 4.886 1.00 81.19 94 SER A C 1
ATOM 753 O O . SER A 1 94 ? 9.339 -6.559 5.521 1.00 81.19 94 SER A O 1
ATOM 755 N N . THR A 1 95 ? 10.810 -7.518 4.135 1.00 79.06 95 THR A N 1
ATOM 756 C CA . THR A 1 95 ? 10.062 -8.773 4.011 1.00 79.06 95 THR A CA 1
ATOM 757 C C . THR A 1 95 ? 10.057 -9.543 5.316 1.00 79.06 95 THR A C 1
ATOM 759 O O . THR A 1 95 ? 11.098 -9.663 5.955 1.00 79.06 95 THR A O 1
ATOM 762 N N . GLY A 1 96 ? 8.906 -10.102 5.688 1.00 74.25 96 GLY A N 1
ATOM 763 C CA . GLY A 1 96 ? 8.783 -10.901 6.910 1.00 74.25 96 GLY A CA 1
ATOM 764 C C . GLY A 1 96 ? 8.780 -10.103 8.218 1.00 74.25 96 GLY A C 1
ATOM 765 O O . GLY A 1 96 ? 8.609 -10.707 9.270 1.00 74.25 96 GLY A O 1
ATOM 766 N N . ILE A 1 97 ? 8.906 -8.772 8.170 1.00 78.81 97 ILE A N 1
ATOM 767 C CA . ILE A 1 97 ? 8.798 -7.910 9.352 1.00 78.81 97 ILE A CA 1
ATOM 768 C C . ILE A 1 97 ? 7.395 -7.284 9.372 1.00 78.81 97 ILE A C 1
ATOM 770 O O . ILE A 1 97 ? 7.058 -6.538 8.449 1.00 78.81 97 ILE A O 1
ATOM 774 N N . PRO A 1 98 ? 6.557 -7.580 10.382 1.00 80.31 98 PRO A N 1
ATOM 775 C CA . PRO A 1 98 ? 5.225 -7.008 10.484 1.00 80.31 98 PRO A CA 1
ATOM 776 C C . PRO A 1 98 ? 5.281 -5.539 10.900 1.00 80.31 98 PRO A C 1
ATOM 778 O O . PRO A 1 98 ? 6.110 -5.137 11.715 1.00 80.31 98 PRO A O 1
ATOM 781 N N . MET A 1 99 ? 4.348 -4.753 10.370 1.00 83.31 99 MET A N 1
ATOM 782 C CA . MET A 1 99 ? 4.142 -3.355 10.741 1.00 83.31 99 MET A CA 1
ATOM 783 C C . MET A 1 99 ? 2.813 -3.195 11.475 1.00 83.31 99 MET A C 1
ATOM 785 O O . MET A 1 99 ? 1.776 -3.590 10.946 1.00 83.31 99 MET A O 1
ATOM 789 N N . LEU A 1 100 ? 2.838 -2.612 12.673 1.00 85.25 100 LEU A N 1
ATOM 790 C CA . LEU A 1 100 ? 1.650 -2.432 13.504 1.00 85.25 100 LEU A CA 1
ATOM 791 C C . LEU A 1 100 ? 1.062 -1.025 13.354 1.00 85.25 100 LEU A C 1
ATOM 793 O O . LEU A 1 100 ? 1.767 -0.019 13.492 1.00 85.25 100 LEU A O 1
ATOM 797 N N . TYR A 1 101 ? -0.251 -0.973 13.155 1.00 87.88 101 TYR A N 1
ATOM 798 C CA . TYR A 1 101 ? -1.075 0.222 13.266 1.00 87.88 101 TYR A CA 1
ATOM 799 C C . TYR A 1 101 ? -2.172 0.010 14.305 1.00 87.88 101 TYR A C 1
ATOM 801 O O . TYR A 1 101 ? -2.790 -1.051 14.379 1.00 87.88 101 TYR A O 1
ATOM 809 N N . ILE A 1 102 ? -2.443 1.063 15.066 1.00 86.88 102 ILE A N 1
ATOM 810 C CA . ILE A 1 102 ? -3.591 1.142 15.962 1.00 86.88 102 ILE A CA 1
ATOM 811 C C . ILE A 1 102 ? -4.678 1.943 15.258 1.00 86.88 102 ILE A C 1
ATOM 813 O O . ILE A 1 102 ? -4.426 3.057 14.794 1.00 86.88 102 ILE A O 1
ATOM 817 N N . PHE A 1 103 ? -5.881 1.387 15.203 1.00 87.56 103 PHE A N 1
ATOM 818 C CA . PHE A 1 103 ? -7.077 2.081 14.766 1.00 87.56 103 PHE A CA 1
ATOM 819 C C . PHE A 1 103 ? -7.842 2.605 15.986 1.00 87.56 103 PHE A C 1
ATOM 821 O O . PHE A 1 103 ? -8.147 1.865 16.924 1.00 87.56 103 PHE A O 1
ATOM 828 N N . LYS A 1 104 ? -8.111 3.912 15.998 1.00 86.12 104 LYS A N 1
ATOM 829 C CA . LYS A 1 104 ? -8.861 4.579 17.065 1.00 86.12 104 LYS A CA 1
ATOM 830 C C . LYS A 1 104 ? -9.675 5.729 16.496 1.00 86.12 104 LYS A C 1
ATOM 832 O O . LYS A 1 104 ? -9.108 6.625 15.880 1.00 86.12 104 LYS A O 1
ATOM 837 N N . GLU A 1 105 ? -10.987 5.721 16.737 1.00 86.25 105 GLU A N 1
ATOM 838 C CA . GLU A 1 105 ? -11.890 6.830 16.375 1.00 86.25 105 GLU A CA 1
ATOM 839 C C . GLU A 1 105 ? -11.757 7.253 14.894 1.00 86.25 105 GLU A C 1
ATOM 841 O O . GLU A 1 105 ? -11.699 8.437 14.566 1.00 86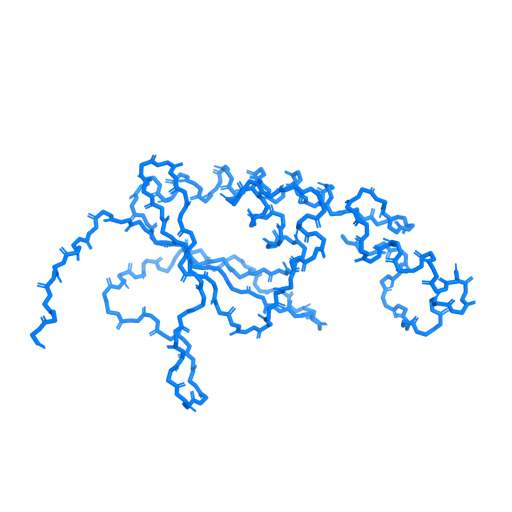.25 105 GLU A O 1
ATOM 846 N N . GLY A 1 106 ? -11.636 6.279 13.984 1.00 83.94 106 GLY A N 1
ATOM 847 C CA . GLY A 1 106 ? -11.473 6.550 12.550 1.00 83.94 106 GLY A CA 1
ATOM 848 C C . GLY A 1 106 ? -10.071 7.015 12.134 1.00 83.94 106 GLY A C 1
ATOM 849 O O . GLY A 1 106 ? -9.874 7.399 10.983 1.00 83.94 106 GLY A O 1
ATOM 850 N N . LYS A 1 107 ? -9.091 7.004 13.045 1.00 88.44 107 LYS A N 1
ATOM 851 C CA . LYS A 1 107 ? -7.697 7.378 12.775 1.00 88.44 107 LYS A CA 1
ATOM 852 C C . LYS A 1 107 ? -6.774 6.174 12.892 1.00 88.44 107 LYS A C 1
ATOM 854 O O . LYS A 1 107 ? -6.948 5.324 13.763 1.00 88.44 107 LYS A O 1
ATOM 859 N N . PHE A 1 108 ? -5.753 6.157 12.045 1.00 91.19 108 PHE A N 1
ATOM 860 C CA . PHE A 1 108 ? -4.686 5.165 12.058 1.00 91.19 108 PHE A CA 1
ATOM 861 C C . PHE A 1 108 ? -3.429 5.766 12.682 1.00 91.19 108 PHE A C 1
ATOM 863 O O . PHE A 1 108 ? -3.020 6.872 12.336 1.00 91.19 108 PHE A O 1
ATOM 870 N N . ILE A 1 109 ? -2.823 5.043 13.619 1.00 87.38 109 ILE A N 1
ATOM 871 C CA . ILE A 1 109 ? -1.610 5.453 14.327 1.00 87.38 109 ILE A CA 1
ATOM 872 C C . ILE A 1 109 ? -0.564 4.365 14.123 1.00 87.38 109 ILE A C 1
ATOM 874 O O . ILE A 1 109 ? -0.686 3.262 14.660 1.00 87.38 109 ILE A O 1
ATOM 878 N N . ARG A 1 110 ? 0.487 4.673 13.365 1.00 87.44 110 ARG A N 1
ATOM 879 C CA . ARG A 1 110 ? 1.602 3.754 13.142 1.00 87.44 110 ARG A CA 1
ATOM 880 C C . ARG A 1 110 ? 2.421 3.582 14.422 1.00 87.44 110 ARG A C 1
ATOM 882 O O . ARG A 1 110 ? 2.897 4.556 14.999 1.00 87.44 110 ARG A O 1
ATOM 889 N N . ARG A 1 111 ? 2.617 2.336 14.860 1.00 82.81 111 ARG A N 1
ATOM 890 C CA . ARG A 1 111 ? 3.487 1.979 16.002 1.00 82.81 111 ARG A CA 1
ATOM 891 C C . ARG A 1 111 ? 4.847 1.436 15.568 1.00 82.81 111 ARG A C 1
ATOM 893 O O . ARG A 1 111 ? 5.732 1.286 16.402 1.00 82.81 111 ARG A O 1
ATOM 900 N N . GLY A 1 112 ? 5.019 1.193 14.269 1.00 75.62 112 GLY A N 1
ATOM 901 C CA . GLY A 1 112 ? 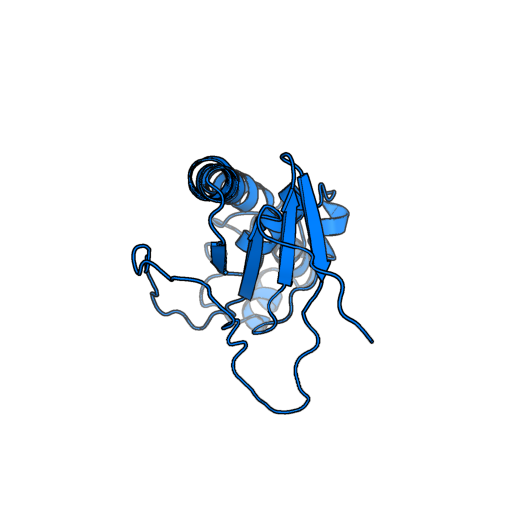6.242 0.641 13.697 1.00 75.62 112 GLY A CA 1
ATOM 902 C C . GLY A 1 112 ? 6.274 -0.882 13.775 1.00 75.62 112 GLY A C 1
ATOM 903 O O . GLY A 1 112 ? 5.237 -1.533 13.921 1.00 75.62 112 GLY A O 1
ATOM 904 N N . SER A 1 113 ? 7.466 -1.447 13.624 1.00 68.12 113 SER A N 1
ATOM 905 C CA . SER A 1 113 ? 7.664 -2.885 13.767 1.00 68.12 113 SER A CA 1
ATOM 906 C C . SER A 1 113 ? 7.802 -3.236 15.248 1.00 68.12 113 SER A C 1
ATOM 908 O O . SER A 1 113 ? 8.561 -2.571 15.957 1.00 68.12 113 SER A O 1
ATOM 910 N N . PRO A 1 114 ? 7.109 -4.270 15.738 1.00 62.22 114 PRO A N 1
ATOM 911 C CA . PRO A 1 114 ? 7.321 -4.767 17.089 1.00 62.22 114 PRO A CA 1
ATOM 912 C C . PRO A 1 114 ? 8.773 -5.211 17.256 1.00 62.22 114 PRO A C 1
ATOM 914 O O . PRO A 1 114 ? 9.336 -5.829 16.346 1.00 62.22 114 PRO A O 1
ATOM 917 N N . VAL A 1 115 ? 9.370 -4.931 18.416 1.00 56.00 115 VAL A N 1
ATOM 918 C CA . VAL A 1 115 ? 10.700 -5.452 18.749 1.00 56.00 115 VAL A CA 1
ATOM 919 C C . VAL A 1 115 ? 10.590 -6.975 18.784 1.00 56.00 115 VAL A C 1
ATOM 921 O O . VAL A 1 115 ? 9.892 -7.528 19.634 1.00 56.00 115 VAL A O 1
ATOM 924 N N . ALA A 1 116 ? 11.215 -7.649 17.818 1.00 48.34 116 ALA A N 1
ATOM 925 C CA . ALA A 1 116 ? 11.312 -9.100 17.851 1.00 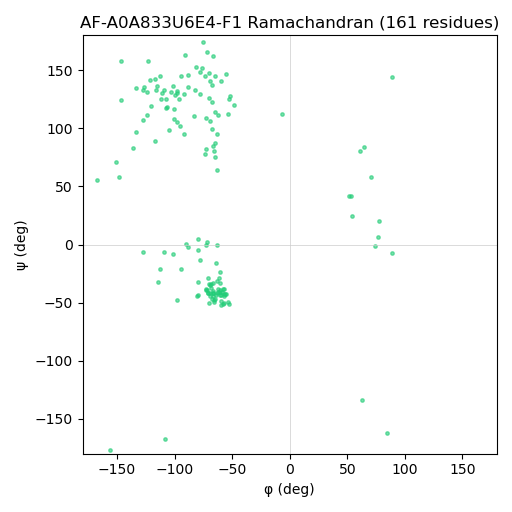48.34 116 ALA A CA 1
ATOM 926 C C . ALA A 1 116 ? 12.165 -9.510 19.063 1.00 48.34 116 ALA A C 1
ATOM 928 O O . ALA A 1 116 ? 13.148 -8.822 19.361 1.00 48.34 116 ALA A O 1
ATOM 929 N N . PRO A 1 117 ? 11.865 -10.635 19.731 1.00 47.75 117 PRO A N 1
ATOM 930 C CA . PRO A 1 117 ? 12.901 -11.319 20.488 1.00 47.75 117 PRO A CA 1
ATOM 931 C C . PRO A 1 117 ? 14.076 -11.629 19.542 1.00 47.75 117 PRO A C 1
ATOM 933 O O . PRO A 1 117 ? 13.872 -11.881 18.358 1.00 47.75 117 PRO A O 1
ATOM 936 N N . THR A 1 118 ? 15.311 -11.611 20.044 1.00 47.84 118 THR A N 1
ATOM 937 C CA . THR A 1 118 ? 16.547 -11.858 19.269 1.00 47.84 118 THR A CA 1
ATOM 938 C C . THR A 1 118 ? 16.662 -13.267 18.671 1.00 47.84 118 THR A C 1
ATOM 940 O O . THR A 1 118 ? 17.640 -13.569 17.993 1.00 47.84 118 THR A O 1
ATOM 943 N N . GLU A 1 119 ? 15.677 -14.132 18.899 1.00 39.41 119 GLU A N 1
ATOM 944 C CA . GLU A 1 119 ? 15.589 -15.465 18.315 1.00 39.41 119 GLU A CA 1
ATOM 945 C C . GLU A 1 119 ? 14.727 -15.441 17.049 1.00 39.41 119 GLU A C 1
ATOM 947 O O . GLU A 1 119 ? 13.743 -14.707 16.964 1.00 39.41 119 GLU A O 1
ATOM 952 N N . ALA A 1 120 ? 15.084 -16.262 16.058 1.00 33.22 120 ALA A N 1
ATOM 953 C CA . ALA A 1 120 ? 14.311 -16.442 14.832 1.00 33.22 120 ALA A CA 1
ATOM 954 C C . ALA A 1 120 ? 12.949 -17.093 15.149 1.00 33.22 120 ALA A C 1
ATOM 956 O O . ALA A 1 120 ? 12.771 -18.302 15.031 1.00 33.22 120 ALA A O 1
ATOM 957 N N . GLY A 1 121 ? 11.996 -16.281 15.599 1.00 37.75 121 GLY A N 1
ATOM 958 C CA . GLY A 1 121 ? 10.668 -16.695 16.017 1.00 37.75 121 GLY A CA 1
ATOM 959 C C . GLY A 1 121 ? 9.594 -16.115 15.109 1.00 37.75 121 GLY A C 1
ATOM 960 O O . GLY A 1 121 ? 9.609 -14.937 14.755 1.00 37.75 121 GLY A O 1
ATOM 961 N N . VAL A 1 122 ? 8.629 -16.955 14.748 1.00 37.47 122 VAL A N 1
ATOM 962 C CA . VAL A 1 122 ? 7.349 -16.536 14.172 1.00 37.47 122 VAL A CA 1
ATOM 963 C C . VAL A 1 122 ? 6.731 -15.472 15.088 1.00 37.47 122 VAL A C 1
ATOM 965 O O . VAL A 1 122 ? 6.588 -15.709 16.287 1.00 37.47 122 VAL A O 1
ATOM 968 N N . TYR A 1 123 ? 6.341 -14.313 14.543 1.00 40.19 123 TYR A N 1
ATOM 969 C CA . TYR A 1 123 ? 5.552 -13.319 15.278 1.00 40.19 123 TYR A CA 1
ATOM 970 C C . TYR A 1 123 ? 4.160 -13.898 15.579 1.00 40.19 123 TYR A C 1
ATOM 972 O O . TYR A 1 123 ? 3.208 -13.695 14.828 1.00 40.19 123 TYR A O 1
ATOM 980 N N . ALA A 1 124 ? 4.037 -14.657 16.664 1.00 36.06 124 ALA A N 1
ATOM 981 C CA . ALA A 1 124 ? 2.763 -15.137 17.174 1.00 36.06 124 ALA A CA 1
ATOM 982 C C . ALA A 1 124 ? 2.233 -14.129 18.201 1.00 36.06 124 ALA A C 1
ATOM 984 O O . ALA A 1 124 ? 2.587 -14.157 19.379 1.00 36.06 124 ALA A O 1
ATOM 985 N N . TYR A 1 125 ? 1.372 -13.217 17.749 1.00 41.59 125 TYR A N 1
ATOM 986 C CA . TYR A 1 125 ? 0.577 -12.371 18.636 1.00 41.59 125 TYR A CA 1
ATOM 987 C C . TYR A 1 125 ? -0.536 -13.201 19.285 1.00 41.59 125 TYR A C 1
ATOM 989 O O . TYR A 1 125 ? -1.696 -13.160 18.884 1.00 41.59 125 TYR A O 1
ATOM 997 N N . THR A 1 126 ? -0.181 -13.983 20.300 1.00 33.59 126 THR A N 1
ATOM 998 C CA . THR A 1 126 ? -1.139 -14.720 21.131 1.00 33.59 126 THR A CA 1
ATOM 999 C C . THR A 1 126 ? -1.063 -14.243 22.569 1.00 33.59 126 THR A C 1
ATOM 1001 O O . THR A 1 126 ? -0.370 -14.825 23.397 1.00 33.59 126 THR A O 1
ATOM 1004 N N . ARG A 1 127 ? -1.855 -13.216 22.887 1.00 32.94 127 ARG A N 1
ATOM 1005 C CA . ARG A 1 127 ? -2.507 -13.100 24.196 1.00 32.94 127 ARG A CA 1
ATOM 1006 C C . ARG A 1 127 ? -3.954 -12.659 23.974 1.00 32.94 127 ARG A C 1
ATOM 1008 O O . ARG A 1 127 ? -4.286 -11.489 24.051 1.00 32.94 127 ARG A O 1
ATOM 1015 N N . VAL A 1 128 ? -4.795 -13.654 23.678 1.00 34.09 128 VAL A N 1
ATOM 1016 C CA . VAL A 1 128 ? -6.265 -13.574 23.583 1.00 34.09 128 VAL A CA 1
ATOM 1017 C C . VAL A 1 128 ? -6.816 -12.801 22.369 1.00 34.09 128 VAL A C 1
ATOM 1019 O O . VAL A 1 128 ? -7.629 -11.895 22.501 1.00 34.09 128 VAL A O 1
ATOM 1022 N N . CYS A 1 129 ? -6.458 -13.229 21.157 1.00 32.22 129 CYS A N 1
ATOM 1023 C CA . CYS A 1 129 ? -7.325 -13.032 19.990 1.00 32.22 129 CYS A CA 1
ATOM 1024 C C . CYS A 1 129 ? -8.095 -14.335 19.764 1.00 32.22 129 CYS A C 1
ATOM 1026 O O . CYS A 1 129 ? -7.519 -15.317 19.299 1.00 32.22 129 CYS A O 1
ATOM 1028 N N . ASN A 1 130 ? -9.387 -14.362 20.104 1.00 27.48 130 ASN A N 1
ATOM 1029 C CA . ASN A 1 130 ? -10.296 -15.408 19.631 1.00 27.48 130 ASN A CA 1
ATOM 1030 C C . ASN A 1 130 ? -10.415 -15.260 18.107 1.00 27.48 130 ASN A C 1
ATOM 1032 O O . ASN A 1 130 ? -11.274 -14.538 17.601 1.00 27.48 130 ASN A O 1
ATOM 1036 N N . PHE A 1 131 ? -9.501 -15.895 17.375 1.00 35.75 131 PHE A N 1
ATOM 1037 C CA . PHE A 1 131 ? -9.562 -15.999 15.926 1.00 35.75 131 PHE A CA 1
ATOM 1038 C C . PHE A 1 131 ? -10.762 -16.874 15.562 1.00 35.75 131 PHE A C 1
ATOM 1040 O O . PHE A 1 131 ? -10.685 -18.100 15.584 1.00 35.75 131 PHE A O 1
ATOM 1047 N N . PHE A 1 132 ? -11.878 -16.245 15.194 1.00 29.08 132 PHE A N 1
ATOM 1048 C CA . PHE A 1 132 ? -12.823 -16.905 14.306 1.00 29.08 132 PHE A CA 1
ATOM 1049 C C . PHE A 1 132 ? -12.160 -17.001 12.934 1.00 29.08 132 PHE A C 1
ATOM 1051 O O . PHE A 1 132 ? -11.959 -16.013 12.227 1.00 29.08 132 PHE A O 1
ATOM 1058 N N . LEU A 1 133 ? -11.761 -18.229 12.624 1.00 32.72 133 LEU A N 1
ATOM 1059 C CA . LEU A 1 133 ? -11.123 -18.687 11.404 1.00 32.72 133 LEU A CA 1
ATOM 1060 C C . LEU A 1 133 ? -12.093 -18.534 10.216 1.00 32.72 133 LEU A C 1
ATOM 1062 O O . LEU A 1 133 ? -12.705 -19.494 9.769 1.00 32.72 133 LEU A O 1
ATOM 1066 N N . SER A 1 134 ? -12.302 -17.314 9.730 1.00 28.69 134 SER A N 1
ATOM 1067 C CA . SER A 1 134 ? -13.148 -17.074 8.558 1.00 28.69 134 SER A CA 1
ATOM 1068 C C . SER A 1 134 ? -12.662 -15.870 7.761 1.00 28.69 134 SER A C 1
ATOM 1070 O O . SER A 1 134 ? -13.410 -14.917 7.570 1.00 28.69 134 SER A O 1
ATOM 1072 N N . LEU A 1 135 ? -11.405 -15.906 7.306 1.00 29.69 135 LEU A N 1
ATOM 1073 C CA . LEU A 1 135 ? -10.998 -15.278 6.041 1.00 29.69 135 LEU A CA 1
ATOM 1074 C C . LEU A 1 135 ? -9.588 -15.731 5.620 1.00 29.69 135 LEU A C 1
ATOM 1076 O O . LEU A 1 135 ? -8.690 -14.928 5.389 1.00 29.69 135 LEU A O 1
ATOM 1080 N N . PHE A 1 136 ? -9.373 -17.045 5.509 1.00 30.98 136 PHE A N 1
ATOM 1081 C CA . PHE A 1 136 ? -8.273 -17.563 4.691 1.00 30.98 136 PHE A CA 1
ATOM 1082 C C . PHE A 1 136 ? -8.666 -17.360 3.218 1.00 30.98 136 PHE A C 1
ATOM 1084 O O . PHE A 1 136 ? -9.226 -18.248 2.583 1.00 30.98 136 PHE A O 1
ATOM 1091 N N . ILE A 1 137 ? -8.452 -16.155 2.686 1.00 29.05 137 ILE A N 1
ATOM 1092 C CA . ILE A 1 137 ? -8.672 -15.855 1.266 1.00 29.05 137 ILE A CA 1
ATOM 1093 C C . ILE A 1 137 ? -7.305 -15.761 0.581 1.00 29.05 137 ILE A C 1
ATOM 1095 O O . ILE A 1 137 ? -6.614 -14.751 0.630 1.00 29.05 137 ILE A O 1
ATOM 1099 N N . TYR A 1 138 ? -6.970 -16.890 -0.049 1.00 27.23 138 TYR A N 1
ATOM 1100 C CA . TYR A 1 138 ? -6.059 -17.088 -1.179 1.00 27.23 138 TYR A CA 1
ATOM 1101 C C . TYR A 1 138 ? -4.571 -16.774 -0.989 1.00 27.23 138 TYR A C 1
ATOM 1103 O O . TYR A 1 138 ? -4.025 -15.780 -1.461 1.00 27.23 138 TYR A O 1
ATOM 1111 N N . LEU A 1 139 ? -3.881 -17.776 -0.441 1.00 28.17 139 LEU A N 1
ATOM 1112 C CA . LEU A 1 139 ? -2.504 -18.087 -0.799 1.00 28.17 139 LEU A CA 1
ATOM 1113 C C . LEU A 1 139 ? -2.491 -18.723 -2.204 1.00 28.17 139 LEU A C 1
ATOM 1115 O O . LEU A 1 139 ? -2.887 -19.875 -2.361 1.00 28.17 139 LEU A O 1
ATOM 1119 N N . LEU A 1 140 ? -2.005 -18.006 -3.220 1.00 24.73 140 LEU A N 1
ATOM 1120 C CA . LEU A 1 140 ? -1.494 -18.628 -4.444 1.00 24.73 140 LEU A CA 1
ATOM 1121 C C . LEU A 1 140 ? -0.082 -18.115 -4.745 1.00 24.73 140 LEU A C 1
ATOM 1123 O O . LEU A 1 140 ? 0.139 -16.970 -5.128 1.00 24.73 140 LEU A O 1
ATOM 1127 N N . CYS A 1 141 ? 0.854 -19.032 -4.509 1.00 30.69 141 CYS A N 1
ATOM 1128 C CA . CYS A 1 141 ? 2.191 -19.181 -5.069 1.00 30.69 141 CYS A CA 1
ATOM 1129 C C . CYS A 1 141 ? 2.561 -18.220 -6.215 1.00 30.69 141 CYS A C 1
ATOM 1131 O O . CYS A 1 141 ? 2.111 -18.390 -7.342 1.00 30.69 141 CYS A O 1
ATOM 1133 N N . THR A 1 142 ? 3.498 -17.306 -5.957 1.00 29.56 142 THR A N 1
ATOM 1134 C CA . THR A 1 142 ? 4.578 -16.962 -6.897 1.00 29.56 142 THR A CA 1
ATOM 1135 C C . THR A 1 142 ? 5.822 -16.606 -6.077 1.00 29.56 142 THR A C 1
ATOM 1137 O O . THR A 1 142 ? 5.709 -16.277 -4.899 1.00 29.56 142 THR A O 1
ATOM 1140 N N . LYS A 1 143 ? 7.020 -16.696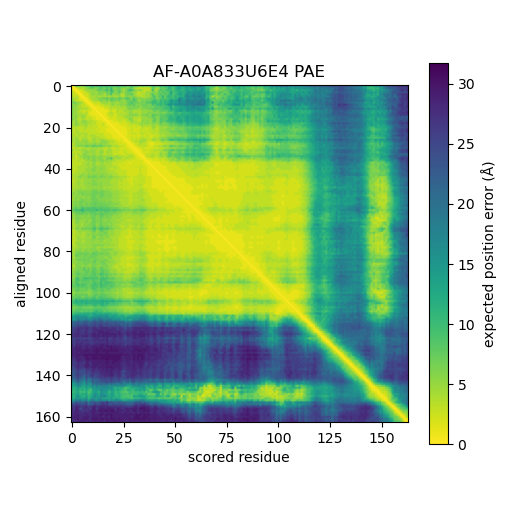 -6.667 1.00 29.16 143 LYS A N 1
ATOM 1141 C CA . LYS A 1 143 ? 8.314 -16.299 -6.074 1.00 29.16 143 LYS A CA 1
ATOM 1142 C C . LYS A 1 143 ? 8.375 -14.786 -5.784 1.00 29.16 143 LYS A C 1
ATOM 1144 O O . LYS A 1 143 ? 9.140 -14.060 -6.414 1.00 29.16 143 LYS A O 1
ATOM 1149 N N . THR A 1 144 ? 7.538 -14.283 -4.889 1.00 42.12 144 THR A N 1
ATOM 1150 C CA . THR A 1 144 ? 7.411 -12.858 -4.591 1.00 42.12 144 THR A CA 1
ATOM 1151 C C . THR A 1 144 ? 7.409 -12.628 -3.087 1.00 42.12 144 THR A C 1
ATOM 1153 O O . THR A 1 144 ? 6.750 -13.316 -2.317 1.00 42.12 144 THR A O 1
ATOM 1156 N N . SER A 1 145 ? 8.190 -11.636 -2.674 1.00 50.72 145 SER A N 1
ATOM 1157 C CA . SER A 1 145 ? 8.251 -11.094 -1.322 1.00 50.72 145 SER A CA 1
ATOM 1158 C C . SER A 1 145 ? 6.850 -10.804 -0.756 1.00 50.72 145 SER A C 1
ATOM 1160 O O . SER A 1 145 ? 6.108 -9.999 -1.332 1.00 50.72 145 SER A O 1
ATOM 1162 N N . VAL A 1 146 ? 6.501 -11.450 0.362 1.00 54.16 146 VAL A N 1
ATOM 1163 C CA . VAL A 1 146 ? 5.266 -11.207 1.130 1.00 54.16 146 VAL A CA 1
ATOM 1164 C C . VAL A 1 146 ? 5.594 -10.350 2.355 1.00 54.16 146 VAL A C 1
ATOM 1166 O O . VAL A 1 146 ? 6.599 -10.565 3.037 1.00 54.16 146 VAL A O 1
ATOM 1169 N N . PHE A 1 147 ? 4.747 -9.361 2.615 1.00 71.50 147 PHE A N 1
ATOM 1170 C CA . PHE A 1 147 ? 4.855 -8.401 3.710 1.00 71.50 147 PHE A CA 1
ATOM 1171 C C . PHE A 1 147 ? 3.591 -8.447 4.568 1.00 71.50 147 PHE A C 1
ATOM 1173 O O . PHE A 1 147 ? 2.529 -8.854 4.089 1.00 71.50 147 PHE A O 1
ATOM 1180 N N . TYR A 1 148 ? 3.707 -7.997 5.818 1.00 71.38 148 TYR A N 1
ATOM 1181 C CA . TYR A 1 148 ? 2.647 -8.107 6.816 1.00 71.38 148 TYR A CA 1
ATOM 1182 C C . TYR A 1 148 ? 2.327 -6.752 7.451 1.00 71.38 148 TYR A C 1
ATOM 1184 O O . TYR A 1 148 ? 3.226 -6.008 7.844 1.00 71.38 148 TYR A O 1
ATOM 1192 N N . MET A 1 149 ? 1.039 -6.459 7.597 1.00 69.69 149 MET A N 1
ATOM 1193 C CA . MET A 1 149 ? 0.518 -5.318 8.346 1.00 69.69 149 MET A CA 1
ATOM 1194 C C . MET A 1 149 ? -0.513 -5.816 9.355 1.00 69.69 149 MET A C 1
ATOM 1196 O O . MET A 1 149 ? -1.389 -6.608 9.016 1.00 69.69 149 MET A O 1
ATOM 1200 N N . LEU A 1 150 ? -0.396 -5.357 10.594 1.00 71.19 150 LEU A N 1
ATOM 1201 C CA . LEU A 1 150 ? -1.309 -5.659 11.686 1.00 71.19 150 LEU A CA 1
ATOM 1202 C C . LEU A 1 150 ? -2.078 -4.392 12.038 1.00 71.19 150 LE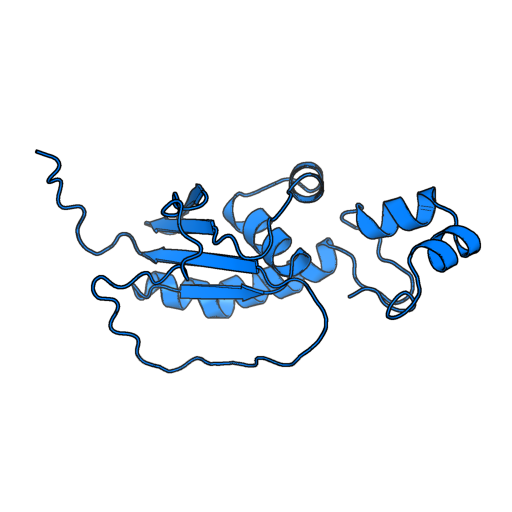U A C 1
ATOM 1204 O O . LEU A 1 150 ? -1.475 -3.337 12.222 1.00 71.19 150 LEU A O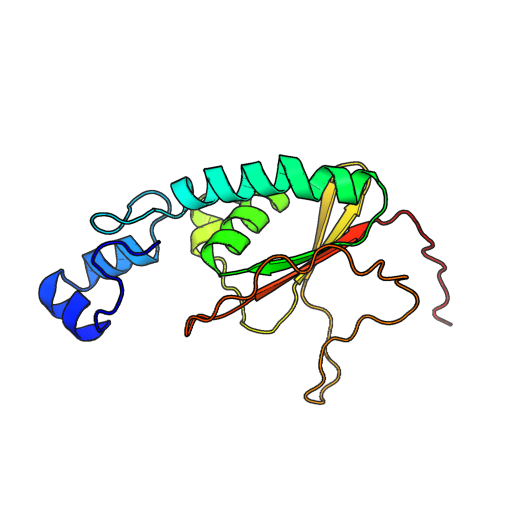 1
ATOM 1208 N N . LEU A 1 151 ? -3.397 -4.513 12.121 1.00 71.94 151 LEU A N 1
ATOM 1209 C CA . LEU A 1 151 ? -4.316 -3.446 12.484 1.00 71.94 151 LEU A CA 1
ATOM 1210 C C . LEU A 1 151 ? -5.077 -3.886 13.732 1.00 71.94 151 LEU A C 1
ATOM 1212 O O . LEU A 1 151 ? -5.765 -4.910 13.710 1.00 71.94 151 LEU A O 1
ATOM 1216 N N . GLU A 1 152 ? -4.937 -3.124 14.808 1.00 66.69 152 GLU A N 1
ATOM 1217 C CA . GLU A 1 152 ? -5.562 -3.418 16.096 1.00 66.69 152 GLU A CA 1
ATOM 1218 C C . GLU A 1 152 ? -6.558 -2.320 16.472 1.00 66.69 152 GLU A C 1
ATOM 1220 O O . GLU A 1 152 ? -6.228 -1.135 16.383 1.00 66.69 152 GLU A O 1
ATOM 1225 N N . ASP A 1 153 ? -7.764 -2.702 16.897 1.00 67.25 153 ASP A N 1
ATOM 1226 C CA . ASP A 1 153 ? -8.704 -1.752 17.493 1.00 67.25 153 ASP A CA 1
ATOM 1227 C C . ASP A 1 153 ? -8.315 -1.465 18.949 1.00 67.25 153 ASP A C 1
ATOM 1229 O O . ASP A 1 153 ? -8.132 -2.367 19.766 1.00 67.25 153 ASP A O 1
ATOM 1233 N N . SER A 1 154 ? -8.223 -0.183 19.301 1.00 57.09 154 SER A N 1
ATOM 1234 C CA . SER A 1 154 ? -7.844 0.252 20.655 1.00 57.09 154 SER A CA 1
ATOM 1235 C C . SER A 1 154 ? -8.922 0.027 21.735 1.00 57.09 154 SER A C 1
ATOM 1237 O O . SER A 1 154 ? -8.711 0.386 22.897 1.00 57.09 154 SER A O 1
ATOM 1239 N N . GLY A 1 155 ? -10.072 -0.564 21.389 1.00 43.62 155 GLY A N 1
ATOM 1240 C CA . GLY A 1 155 ? -11.265 -0.674 22.231 1.00 43.62 155 GLY A CA 1
ATOM 1241 C C . GLY A 1 155 ? -11.212 -1.659 23.407 1.00 43.62 155 GLY A C 1
ATOM 1242 O O . GLY A 1 155 ? -12.196 -1.752 24.144 1.00 43.62 155 GLY A O 1
ATOM 1243 N N . LYS A 1 156 ? -10.112 -2.392 23.647 1.00 36.59 156 LYS A N 1
ATOM 1244 C CA . LYS A 1 156 ? -9.993 -3.303 24.806 1.00 36.59 156 LYS A CA 1
ATOM 1245 C C . LYS A 1 156 ? -8.663 -3.159 25.558 1.00 36.59 156 LYS A C 1
ATOM 1247 O O . LYS A 1 156 ? -7.674 -3.803 25.247 1.00 36.59 156 LYS A O 1
ATOM 1252 N N . TRP A 1 157 ? -8.741 -2.364 26.631 1.00 32.41 157 TRP A N 1
ATOM 1253 C CA . TRP A 1 157 ? -7.909 -2.364 27.844 1.00 32.41 157 TRP A CA 1
ATOM 1254 C C . TRP A 1 157 ? -6.402 -2.106 27.684 1.00 32.41 157 TRP A C 1
ATOM 1256 O O . TRP A 1 157 ? -5.570 -2.988 27.882 1.00 32.41 157 TRP A O 1
ATOM 1266 N N . TYR A 1 158 ? -6.042 -0.826 27.553 1.00 31.33 158 TYR A N 1
ATOM 1267 C CA . TYR A 1 158 ? -4.842 -0.324 28.227 1.00 31.33 158 TYR A CA 1
ATOM 1268 C C . TYR A 1 158 ? -5.059 -0.446 29.744 1.00 31.33 158 TYR A C 1
ATOM 1270 O O . TYR A 1 158 ? -5.660 0.434 30.359 1.00 31.33 158 TYR A O 1
ATOM 1278 N N . ARG A 1 159 ? -4.587 -1.536 30.359 1.00 24.36 159 ARG A N 1
ATOM 1279 C CA . ARG A 1 159 ? -4.271 -1.527 31.790 1.00 24.36 159 ARG A CA 1
ATOM 1280 C C . ARG A 1 159 ? -2.765 -1.366 31.924 1.00 24.36 159 ARG A C 1
ATOM 1282 O O . ARG A 1 159 ? -1.990 -2.246 31.567 1.00 24.36 159 ARG A O 1
ATOM 1289 N N . SER A 1 160 ? -2.385 -0.173 32.360 1.00 37.53 160 SER A N 1
ATOM 1290 C CA . SER A 1 160 ? -1.072 0.157 32.890 1.00 37.53 160 SER A CA 1
ATOM 1291 C C . SER A 1 160 ? -0.724 -0.810 34.016 1.00 37.53 160 SER A C 1
ATOM 1293 O O . SER A 1 160 ? -1.359 -0.734 35.058 1.00 37.53 160 SER A O 1
ATOM 1295 N N . ASP A 1 161 ? 0.264 -1.673 33.813 1.00 27.94 161 ASP A N 1
ATOM 1296 C CA . ASP A 1 161 ? 0.991 -2.348 34.889 1.00 27.94 161 ASP A CA 1
ATOM 1297 C C . ASP A 1 161 ? 2.417 -2.638 34.390 1.00 27.94 161 ASP A C 1
ATOM 1299 O O . ASP A 1 161 ? 2.792 -3.766 34.081 1.00 27.94 161 ASP A O 1
ATOM 1303 N N . LEU A 1 162 ? 3.213 -1.572 34.266 1.00 28.27 162 LEU A N 1
ATOM 1304 C CA . LEU A 1 162 ? 4.650 -1.653 34.517 1.00 28.27 162 LEU A CA 1
ATOM 1305 C C . LEU A 1 162 ? 4.825 -1.215 35.972 1.00 28.27 162 LEU A C 1
ATOM 1307 O O . LEU A 1 162 ? 4.701 -0.030 36.281 1.00 28.27 162 LEU A O 1
ATOM 1311 N N . LYS A 1 163 ? 5.012 -2.194 36.857 1.00 29.97 163 LYS A N 1
ATOM 1312 C CA . LYS A 1 163 ? 5.770 -1.984 38.091 1.00 29.97 163 LYS A CA 1
ATOM 1313 C C . LYS A 1 163 ? 7.246 -2.144 37.772 1.00 29.97 163 LYS A C 1
ATOM 1315 O O . LYS A 1 163 ? 7.550 -3.025 36.937 1.00 29.97 163 LYS A O 1
#

Secondary structure (DSSP, 8-state):
--GGGTT--HHHHHHHH-HHHHHHHHH-SS-PPTTS--HHHHHHHHHHHIIIIIHHHHHTT--EEEEE-HHHHHHHHHHHHT--HHHHHH----TT-EEEEEEETTEEEEEES----SS-------SS--------------S---EEEEEEETTS-------

Mean predicted aligned error: 11.59 Å

Foldseek 3Di:
DQAPCPPDDPVVVCVVPNPVVSCCCLQAQADHHVRGGHLVRLLVVLVVCCVVPPVVCLVVQAKDKDKDALSSVLSVCCVQVVDDRNRSSVDDADFLFEWEWEDDPNHIDTPGTPDDDPDPDRPDPDDDDPDPPPDPPDDDDDPGGMYMYIYGYPPDDPDDDDD

Nearest PDB structures (foldseek):
  4emb-assembly1_A  TM=9.284E-01  e=1.092E-06  Borreliella burgdorferi
  6h26-assembly1_A-2  TM=9.395E-01  e=1.412E-06  Oryctolagus cuniculus
  1fzt-assembly1_A  TM=9.098E-01  e=3.251E-06  Schizosaccharomyces pombe
  4ij6-assembly1_B  TM=7.630E-01  e=1.063E-01  Hydrogenobacter thermophilus TK-6

Radius of gyration: 18.23 Å; Cα contacts (8 Å, |Δi|>4): 199; chains: 1; bounding box: 37×31×62 Å

Organism: Juglans regia (NCBI:txid51240)

pLDDT: mean 72.33, std 22.66, range [24.36, 94.5]

InterPro domains:
  IPR005952 Phosphoglycerate mutase 1 [PTHR11931] (2-127)
  IPR013078 Histidine phosphatase superfamily, clade-1 [PF00300] (2-95)
  IPR029033 Histidine phosphatase superfamily [G3DSA:3.40.50.1240] (1-120)
  IPR029033 Histidine phosphatase superfamily [SSF53254] (2-107)

Sequence (163 aa):
RYGELQGLNKQETADRYGKEQVHEWRRSYDIPPPNGESLEMCAQRAVAYFKDQIEPQLLSGKNVMIAAHGNSLRSIIMYLDKLTSQEVISLELSTGIPMLYIFKEGKFIRRGSPVAPTEAGVYAYTRVCNFFLSLFIYLLCTKTSVFYMLLEDSGKWYRSDLK

Solvent-accessible surface area (backbone atoms only — not comparable to full-atom values): 9971 Å² total; per-residue (Å²): 92,54,34,77,57,62,90,60,54,73,64,61,50,27,74,74,63,34,62,65,55,52,46,42,45,74,55,40,44,72,48,46,37,65,85,35,40,20,49,49,62,42,22,58,57,38,39,50,50,39,58,73,62,45,47,59,42,38,76,70,64,38,69,46,78,47,78,44,40,65,65,48,48,44,27,39,47,25,63,61,72,66,48,51,70,70,56,44,55,70,60,80,82,61,70,78,5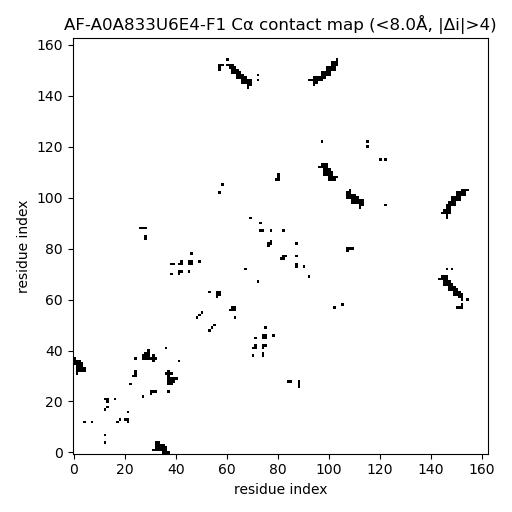0,48,35,36,31,40,38,51,98,95,40,66,44,81,72,47,58,73,85,70,70,98,57,101,64,81,90,73,89,75,84,85,69,86,74,78,90,77,78,93,78,76,93,75,92,65,103,62,73,52,31,38,38,38,39,38,42,68,88,73,74,92,72,91,77,84,128